Protein AF-A0A4C1YH61-F1 (afdb_monomer_lite)

Radius of gyration: 16.46 Å; chains: 1; bounding box: 39×39×35 Å

Foldseek 3Di:
DPPDDPDDDLVNVLVVCCVVAPDPPGQDDLVNVQSVCVVVQAWEWEAEPNDIDTSDHDDPPHPYYWYWYDDDRDIDGDDDPVRVVVVVVVVVVPPD

Sequence (96 aa):
MDEDFPNQTLKEKIETYIMKRFTNGFWGGEDILIAAAEYYLVDVHVIQENADRIIYCPLPPVQQNIFLLFSGNRYDSIVTLQTQELYACQKEFTVK

pLDDT: mean 71.52, std 13.18, range [35.72, 91.0]

Structure (mmCIF, N/CA/C/O backbone):
data_AF-A0A4C1YH61-F1
#
_entry.id   AF-A0A4C1YH61-F1
#
loop_
_atom_site.group_PDB
_atom_site.id
_atom_site.type_symbol
_atom_site.label_atom_id
_atom_site.label_alt_id
_atom_site.label_comp_id
_atom_site.label_asym_id
_atom_site.label_entity_id
_atom_site.label_seq_id
_atom_site.pdbx_PDB_ins_code
_atom_site.Cartn_x
_atom_site.Cartn_y
_atom_site.Cartn_z
_atom_site.occupancy
_atom_site.B_iso_or_equiv
_atom_site.auth_seq_id
_atom_site.auth_comp_id
_atom_site.auth_asym_id
_atom_site.auth_atom_id
_atom_site.pdbx_PDB_model_num
ATOM 1 N N . MET A 1 1 ? 18.994 -8.264 -14.499 1.00 35.72 1 MET A N 1
ATOM 2 C CA . MET A 1 1 ? 19.926 -8.826 -13.506 1.00 35.72 1 MET A CA 1
ATOM 3 C C . MET A 1 1 ? 19.332 -8.482 -12.167 1.00 35.72 1 MET A C 1
ATOM 5 O O . MET A 1 1 ? 19.418 -7.330 -11.760 1.00 35.72 1 MET A O 1
ATOM 9 N N . ASP A 1 2 ? 18.627 -9.443 -11.586 1.00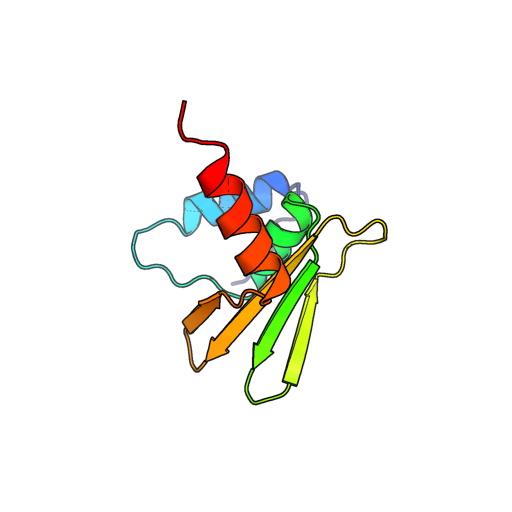 46.34 2 ASP A N 1
ATOM 10 C CA . ASP A 1 2 ? 18.129 -9.352 -10.222 1.00 46.34 2 ASP A CA 1
ATOM 11 C C . ASP A 1 2 ? 19.322 -9.603 -9.303 1.00 46.34 2 ASP A C 1
ATOM 13 O O . ASP A 1 2 ? 19.836 -10.717 -9.214 1.00 46.34 2 ASP A O 1
ATOM 17 N N . GLU A 1 3 ? 19.846 -8.531 -8.715 1.00 46.69 3 GLU A N 1
ATOM 18 C CA . GLU A 1 3 ? 20.805 -8.648 -7.623 1.00 46.69 3 GLU A CA 1
ATOM 19 C C . GLU A 1 3 ? 20.023 -9.017 -6.362 1.00 46.69 3 GLU A C 1
ATOM 21 O O . GLU A 1 3 ? 19.498 -8.154 -5.657 1.00 46.69 3 GLU A O 1
ATOM 26 N N . ASP A 1 4 ? 19.930 -10.321 -6.104 1.00 49.38 4 ASP A N 1
ATOM 27 C CA . ASP A 1 4 ? 19.595 -10.851 -4.789 1.00 49.38 4 ASP A CA 1
ATOM 28 C C . ASP A 1 4 ? 20.633 -10.335 -3.783 1.00 49.38 4 ASP A C 1
ATOM 30 O O . ASP A 1 4 ? 21.811 -10.690 -3.842 1.00 49.38 4 ASP A O 1
ATOM 34 N N . PHE A 1 5 ? 20.195 -9.488 -2.850 1.00 49.59 5 PHE A N 1
ATOM 35 C CA . PHE A 1 5 ? 20.963 -9.108 -1.665 1.00 49.59 5 PHE A CA 1
ATOM 36 C C . PHE A 1 5 ? 20.514 -9.995 -0.494 1.00 49.59 5 PHE A C 1
ATOM 38 O O . PHE A 1 5 ? 19.536 -9.659 0.187 1.00 49.59 5 PHE A O 1
ATOM 45 N N . PRO A 1 6 ? 21.181 -11.135 -0.221 1.00 57.00 6 PRO A N 1
ATOM 46 C CA . PRO A 1 6 ? 20.838 -11.943 0.933 1.00 57.00 6 PRO A CA 1
ATOM 47 C C . PRO A 1 6 ? 21.392 -11.229 2.175 1.00 57.00 6 PRO A C 1
ATOM 49 O O . PRO A 1 6 ? 22.574 -10.898 2.218 1.00 57.00 6 PRO A O 1
ATOM 52 N N . ASN A 1 7 ? 20.532 -10.995 3.172 1.00 58.09 7 ASN A N 1
ATOM 53 C CA . ASN A 1 7 ? 20.803 -10.396 4.498 1.00 58.09 7 ASN A CA 1
ATOM 54 C C . ASN A 1 7 ? 20.488 -8.907 4.727 1.00 58.09 7 ASN A C 1
ATOM 56 O O . ASN A 1 7 ? 20.888 -8.384 5.763 1.00 58.09 7 ASN A O 1
ATOM 60 N N . GLN A 1 8 ? 19.727 -8.223 3.869 1.00 56.81 8 GLN A N 1
ATOM 61 C CA . GLN A 1 8 ? 19.191 -6.911 4.266 1.00 56.81 8 GLN A CA 1
ATOM 62 C C . GLN A 1 8 ? 17.977 -7.059 5.193 1.00 56.81 8 GLN A C 1
ATOM 64 O O . GLN A 1 8 ? 17.009 -7.755 4.868 1.00 56.81 8 GLN A O 1
ATOM 69 N N . THR A 1 9 ? 18.015 -6.368 6.332 1.00 68.38 9 THR A N 1
ATOM 70 C CA . THR A 1 9 ? 16.849 -6.147 7.195 1.00 68.38 9 THR A CA 1
ATOM 71 C C . THR A 1 9 ? 15.750 -5.410 6.420 1.00 68.38 9 THR A C 1
ATOM 73 O O . THR A 1 9 ? 16.027 -4.690 5.460 1.00 68.38 9 THR A O 1
ATOM 76 N N . LEU A 1 10 ? 14.483 -5.551 6.829 1.00 64.00 10 LEU A N 1
ATOM 77 C CA . LEU A 1 10 ? 13.358 -4.845 6.192 1.00 64.00 10 LEU A CA 1
ATOM 78 C C . LEU A 1 10 ? 13.596 -3.326 6.126 1.00 64.00 10 LEU A C 1
ATOM 80 O O . LEU A 1 10 ? 13.328 -2.690 5.110 1.00 64.00 10 LEU A O 1
ATOM 84 N N . LYS A 1 11 ? 14.181 -2.767 7.189 1.00 66.00 11 LYS A N 1
ATOM 85 C CA . LYS A 1 11 ? 14.575 -1.360 7.259 1.00 66.00 11 LYS A CA 1
ATOM 86 C C . LYS A 1 11 ? 15.592 -0.996 6.177 1.00 66.00 11 LYS A C 1
ATOM 88 O O . LYS A 1 11 ? 15.396 -0.009 5.482 1.00 66.00 11 LYS A O 1
ATOM 93 N N . GLU A 1 12 ? 16.630 -1.805 5.983 1.00 65.75 12 GLU A N 1
ATOM 94 C CA . GLU A 1 12 ? 17.640 -1.567 4.943 1.00 65.75 12 GLU A CA 1
ATOM 95 C C . GLU A 1 12 ? 17.073 -1.731 3.533 1.00 65.75 12 GLU A C 1
ATOM 97 O O . GLU A 1 12 ? 17.488 -1.010 2.628 1.00 65.75 12 GLU A O 1
ATOM 102 N N . LYS A 1 13 ? 16.099 -2.627 3.332 1.00 65.69 13 LYS A N 1
ATOM 103 C CA . LYS A 1 13 ? 15.380 -2.742 2.055 1.00 65.69 13 LYS A CA 1
ATOM 104 C C . LYS A 1 13 ? 14.563 -1.486 1.769 1.00 65.69 13 LYS A C 1
ATOM 106 O O . LYS A 1 13 ? 14.657 -0.950 0.669 1.00 65.69 13 LYS A O 1
ATOM 111 N N . ILE A 1 14 ? 13.826 -0.987 2.763 1.00 66.00 14 ILE A N 1
ATOM 112 C CA . ILE A 1 14 ? 13.063 0.265 2.672 1.00 66.00 14 ILE A CA 1
ATOM 113 C C . ILE A 1 14 ? 14.004 1.444 2.415 1.00 66.00 14 ILE A C 1
ATOM 115 O O . ILE A 1 14 ? 13.778 2.207 1.485 1.00 66.00 14 ILE A O 1
ATOM 119 N N . GLU A 1 15 ? 15.092 1.578 3.172 1.00 68.94 15 GLU A N 1
ATOM 120 C CA . GLU A 1 15 ? 16.069 2.659 3.004 1.00 68.94 15 GLU A CA 1
ATOM 121 C C . GLU A 1 15 ? 16.785 2.579 1.650 1.00 68.94 15 GLU A C 1
ATOM 123 O O . GLU A 1 15 ? 16.914 3.593 0.969 1.00 68.94 15 GLU A O 1
ATOM 128 N N . THR A 1 16 ? 17.187 1.387 1.202 1.00 64.06 16 THR A N 1
ATOM 129 C CA . THR A 1 16 ? 17.801 1.180 -0.122 1.00 64.06 16 THR A CA 1
ATOM 130 C C . THR A 1 16 ? 16.812 1.502 -1.239 1.00 64.06 16 THR A C 1
ATOM 132 O O . THR A 1 16 ? 17.186 2.137 -2.226 1.00 64.06 16 THR A O 1
ATOM 135 N N . TYR A 1 17 ? 15.549 1.099 -1.089 1.00 64.06 17 TYR A N 1
ATOM 136 C CA . TYR A 1 17 ? 14.483 1.427 -2.027 1.00 64.06 17 TYR A CA 1
ATOM 137 C C . TYR A 1 17 ? 14.244 2.940 -2.073 1.00 64.06 17 TYR A C 1
ATOM 139 O O . TYR A 1 17 ? 14.258 3.524 -3.156 1.00 64.06 17 TYR A O 1
ATOM 147 N N . ILE A 1 18 ? 14.135 3.596 -0.913 1.00 66.25 18 ILE A N 1
ATOM 148 C CA . ILE A 1 18 ? 13.988 5.051 -0.797 1.00 66.25 18 ILE A CA 1
ATOM 149 C C . ILE A 1 18 ? 15.165 5.760 -1.479 1.00 66.25 18 ILE A C 1
ATOM 151 O O . ILE A 1 18 ? 14.957 6.611 -2.339 1.00 66.25 18 ILE A O 1
ATOM 155 N N . MET A 1 19 ? 16.400 5.366 -1.166 1.00 64.12 19 MET A N 1
ATOM 156 C CA . MET A 1 19 ? 17.619 6.004 -1.673 1.00 64.12 19 MET A CA 1
ATOM 157 C C . MET A 1 19 ? 17.844 5.778 -3.174 1.00 64.12 19 MET A C 1
ATOM 159 O O . MET A 1 19 ? 18.363 6.664 -3.849 1.00 64.12 19 MET A O 1
ATOM 163 N N . LYS A 1 20 ? 17.447 4.621 -3.728 1.00 61.00 20 LYS A N 1
ATOM 164 C CA . LYS A 1 20 ? 17.547 4.344 -5.173 1.00 61.00 20 LYS A CA 1
ATOM 165 C C . LYS A 1 20 ? 16.400 4.953 -5.992 1.00 61.00 20 LYS A C 1
ATOM 167 O O . LYS A 1 20 ? 16.582 5.149 -7.192 1.00 61.00 20 LYS A O 1
ATOM 172 N N . ARG A 1 21 ? 15.220 5.193 -5.400 1.00 58.94 21 ARG A N 1
ATOM 173 C CA . ARG A 1 21 ? 13.975 5.473 -6.149 1.00 58.94 21 ARG A CA 1
ATOM 174 C C . ARG A 1 21 ? 13.284 6.805 -5.828 1.00 58.94 21 ARG A C 1
ATOM 176 O O . ARG A 1 21 ? 12.416 7.190 -6.602 1.00 58.94 21 ARG A O 1
ATOM 183 N N . PHE A 1 22 ? 13.662 7.554 -4.785 1.00 57.78 22 PHE A N 1
ATOM 184 C CA . PHE A 1 22 ? 13.143 8.919 -4.551 1.00 57.78 22 PHE A CA 1
ATOM 185 C C . PHE A 1 22 ? 13.846 9.970 -5.424 1.00 57.78 22 PHE A C 1
ATOM 187 O O . PHE A 1 22 ? 14.433 10.941 -4.950 1.00 57.78 22 PHE A O 1
ATOM 194 N N . THR A 1 23 ? 13.758 9.803 -6.739 1.00 62.03 23 THR A N 1
ATOM 195 C CA . THR A 1 23 ? 13.813 10.939 -7.658 1.00 62.03 23 THR A CA 1
ATOM 196 C C . THR A 1 23 ? 12.380 11.409 -7.896 1.00 62.03 23 THR A C 1
ATOM 198 O O . THR A 1 23 ? 11.470 10.599 -8.075 1.00 62.03 23 THR A O 1
ATOM 201 N N . ASN A 1 24 ? 12.147 12.725 -7.857 1.00 63.03 24 ASN A N 1
ATOM 202 C CA . ASN A 1 24 ? 10.823 13.287 -8.137 1.00 63.03 24 ASN A CA 1
ATOM 203 C C . ASN A 1 24 ? 10.269 12.715 -9.454 1.00 63.03 24 ASN A C 1
ATOM 205 O O . ASN A 1 24 ? 10.927 12.802 -10.489 1.00 63.03 24 ASN A O 1
ATOM 209 N N . GLY A 1 25 ? 9.056 12.155 -9.409 1.00 69.44 25 GLY A N 1
ATOM 210 C CA . GLY A 1 25 ? 8.374 11.580 -10.575 1.00 69.44 25 GLY A CA 1
ATOM 211 C C . GLY A 1 25 ? 8.512 10.064 -10.748 1.00 69.44 25 GLY A C 1
ATOM 212 O O . GLY A 1 25 ? 7.973 9.527 -11.715 1.00 69.44 25 GLY A O 1
ATOM 213 N N . PHE A 1 26 ? 9.192 9.358 -9.839 1.00 77.25 26 PHE A N 1
ATOM 214 C CA . PHE A 1 26 ? 9.189 7.896 -9.844 1.00 77.25 26 PHE A CA 1
ATOM 215 C C . PHE A 1 26 ? 7.829 7.330 -9.393 1.00 77.25 26 PHE A C 1
ATOM 217 O O . PHE A 1 26 ? 7.283 7.736 -8.368 1.00 77.25 26 PHE A O 1
ATOM 224 N N . TRP A 1 27 ? 7.289 6.377 -10.155 1.00 78.56 27 TRP A N 1
ATOM 225 C CA . TRP A 1 27 ? 6.032 5.696 -9.837 1.00 78.56 27 TRP A CA 1
ATOM 226 C C . TRP A 1 27 ? 6.286 4.519 -8.890 1.00 78.56 27 TRP A C 1
ATOM 228 O O . TRP A 1 27 ? 7.044 3.611 -9.225 1.00 78.56 27 TRP A O 1
ATOM 238 N N . GLY A 1 28 ? 5.645 4.529 -7.719 1.00 79.81 28 GLY A N 1
ATOM 239 C CA . GLY A 1 28 ? 5.658 3.402 -6.782 1.00 79.81 28 GLY A CA 1
ATOM 240 C C . GLY A 1 28 ? 4.735 2.260 -7.222 1.00 79.81 28 GLY A C 1
ATOM 241 O O . GLY A 1 28 ? 3.726 2.500 -7.887 1.00 79.81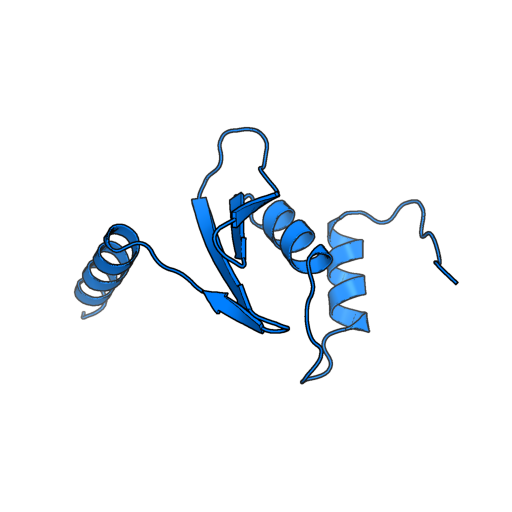 28 GLY A O 1
ATOM 242 N N . GLY A 1 29 ? 5.089 1.027 -6.853 1.00 83.12 29 GLY A N 1
ATOM 243 C CA . GLY A 1 29 ? 4.328 -0.185 -7.152 1.00 83.12 29 GLY A CA 1
ATOM 244 C C . GLY A 1 29 ? 3.851 -0.934 -5.906 1.00 83.12 29 GLY A C 1
ATOM 245 O O . GLY A 1 29 ? 3.761 -0.390 -4.809 1.00 83.12 29 GLY A O 1
ATOM 246 N N . GLU A 1 30 ? 3.527 -2.209 -6.095 1.00 83.88 30 GLU A N 1
ATOM 247 C CA . GLU A 1 30 ? 3.043 -3.094 -5.031 1.00 83.88 30 GLU A CA 1
ATOM 248 C C . GLU A 1 30 ? 4.098 -3.359 -3.942 1.00 83.88 30 GLU A C 1
ATOM 250 O O . GLU A 1 30 ? 3.783 -3.448 -2.760 1.00 83.88 30 GLU A O 1
ATOM 255 N N . ASP A 1 31 ? 5.367 -3.418 -4.334 1.00 81.06 31 ASP A N 1
ATOM 256 C CA . ASP A 1 31 ? 6.519 -3.651 -3.465 1.00 81.06 31 ASP A CA 1
ATOM 257 C C . ASP A 1 31 ? 6.656 -2.602 -2.352 1.00 81.06 31 ASP A C 1
ATOM 259 O O . ASP A 1 31 ? 6.842 -2.950 -1.184 1.00 81.06 31 ASP A O 1
ATOM 263 N N . ILE A 1 32 ? 6.510 -1.318 -2.688 1.00 80.56 32 ILE A N 1
ATOM 264 C CA . ILE A 1 32 ? 6.554 -0.239 -1.694 1.00 80.56 32 ILE A CA 1
ATOM 265 C C . ILE A 1 32 ? 5.300 -0.209 -0.820 1.00 80.56 32 ILE A C 1
ATOM 267 O O . ILE A 1 32 ? 5.395 0.165 0.348 1.00 80.56 32 ILE A O 1
ATOM 271 N N . LEU A 1 33 ? 4.145 -0.631 -1.347 1.00 84.50 33 LEU A N 1
ATOM 272 C CA . LEU A 1 33 ? 2.924 -0.761 -0.552 1.00 84.50 33 LEU A CA 1
ATOM 273 C C . LEU A 1 33 ? 3.084 -1.849 0.511 1.00 84.50 33 LEU A C 1
ATOM 275 O O . LEU A 1 33 ? 2.784 -1.585 1.670 1.00 84.50 33 LEU A O 1
ATOM 279 N N . ILE A 1 34 ? 3.625 -3.017 0.150 1.00 82.94 34 ILE A N 1
ATOM 280 C CA . ILE A 1 34 ? 3.916 -4.102 1.100 1.00 82.94 34 ILE A CA 1
ATOM 281 C C . ILE A 1 34 ? 4.917 -3.629 2.156 1.00 82.94 34 ILE A C 1
ATOM 283 O O . ILE A 1 34 ? 4.662 -3.755 3.351 1.00 82.94 34 ILE A O 1
ATOM 287 N N . ALA A 1 35 ? 6.026 -3.017 1.734 1.00 78.06 35 ALA A N 1
ATOM 288 C CA . ALA A 1 35 ? 7.055 -2.561 2.662 1.00 78.06 35 ALA A CA 1
ATOM 289 C C . ALA A 1 35 ? 6.537 -1.479 3.632 1.00 78.06 35 ALA A C 1
ATOM 291 O O . ALA A 1 35 ? 6.870 -1.490 4.818 1.00 78.06 35 ALA A O 1
ATOM 292 N N . ALA A 1 36 ? 5.694 -0.560 3.150 1.00 80.12 36 ALA A N 1
ATOM 293 C CA . ALA A 1 36 ? 5.036 0.429 3.997 1.00 80.12 36 ALA A CA 1
ATOM 294 C C . ALA A 1 36 ? 4.028 -0.225 4.955 1.00 80.12 36 ALA A C 1
ATOM 296 O O . ALA A 1 36 ? 4.000 0.119 6.136 1.00 80.12 36 ALA A O 1
ATOM 297 N N . ALA A 1 37 ? 3.229 -1.177 4.475 1.00 82.19 37 ALA A N 1
ATOM 298 C CA . ALA A 1 37 ? 2.235 -1.879 5.279 1.00 82.19 37 ALA A CA 1
ATOM 299 C C . ALA A 1 37 ? 2.879 -2.679 6.425 1.00 82.19 37 ALA A C 1
ATOM 301 O O . ALA A 1 37 ? 2.431 -2.595 7.569 1.00 82.19 37 ALA A O 1
ATOM 302 N N . GLU A 1 38 ? 3.993 -3.363 6.145 1.00 79.56 38 GLU A N 1
ATOM 303 C CA . GLU A 1 38 ? 4.827 -4.029 7.149 1.00 79.56 38 GLU A CA 1
ATOM 304 C C . GLU A 1 38 ? 5.399 -3.039 8.171 1.00 79.56 38 GLU A C 1
ATOM 306 O O . GLU A 1 38 ? 5.326 -3.278 9.375 1.00 79.56 38 GLU A O 1
ATOM 311 N N . TYR A 1 39 ? 5.947 -1.911 7.707 1.00 78.88 39 TYR A N 1
ATOM 312 C CA . TYR A 1 39 ? 6.580 -0.915 8.575 1.00 78.88 39 TYR A CA 1
ATOM 313 C C . TYR A 1 39 ? 5.586 -0.218 9.514 1.00 78.88 39 TYR A C 1
ATOM 315 O O . TYR A 1 39 ? 5.885 -0.009 10.690 1.00 78.88 39 TYR A O 1
ATOM 323 N N . TYR A 1 40 ? 4.408 0.145 9.002 1.00 79.88 40 TYR A N 1
ATOM 324 C CA . TYR A 1 40 ? 3.370 0.843 9.765 1.00 79.88 40 TYR A CA 1
ATOM 325 C C . TYR A 1 40 ? 2.383 -0.099 10.466 1.00 79.88 40 TYR A C 1
ATOM 327 O O . TYR A 1 40 ? 1.542 0.383 11.221 1.00 79.88 40 TYR A O 1
ATOM 335 N N . LEU A 1 41 ? 2.491 -1.416 10.251 1.00 79.81 41 LEU A N 1
ATOM 336 C CA . LEU A 1 41 ? 1.581 -2.435 10.791 1.00 79.81 41 LEU A CA 1
ATOM 337 C C . LEU A 1 41 ? 0.106 -2.156 10.449 1.00 79.81 41 LEU A C 1
ATOM 339 O O . LEU A 1 41 ? -0.786 -2.251 11.298 1.00 79.81 41 LEU A O 1
ATOM 343 N N . VAL A 1 42 ? -0.141 -1.818 9.183 1.00 81.88 42 VAL A N 1
ATOM 344 C CA . VAL A 1 42 ? -1.478 -1.541 8.636 1.00 81.88 42 VAL A CA 1
ATOM 345 C C . VAL A 1 42 ? -1.861 -2.579 7.588 1.00 81.88 42 VAL A C 1
ATOM 347 O O . VAL A 1 42 ? -0.995 -3.124 6.907 1.00 81.88 42 VAL A O 1
ATOM 350 N N . ASP A 1 43 ? -3.158 -2.844 7.457 1.00 84.69 43 ASP A N 1
ATOM 351 C CA . ASP A 1 43 ? -3.699 -3.625 6.342 1.00 84.69 43 ASP A CA 1
ATOM 352 C C . ASP A 1 43 ? -3.911 -2.697 5.142 1.00 84.69 43 ASP A C 1
ATOM 354 O O . ASP A 1 43 ? -4.416 -1.580 5.301 1.00 84.69 43 ASP A O 1
ATOM 358 N N . VAL A 1 44 ? -3.494 -3.126 3.951 1.00 86.94 44 VAL A N 1
ATOM 359 C CA . VAL A 1 44 ? -3.622 -2.337 2.719 1.00 86.94 44 VAL A CA 1
ATOM 360 C C . VAL A 1 44 ? -4.468 -3.096 1.708 1.00 86.94 44 VAL A C 1
ATOM 362 O O . VAL A 1 44 ? -4.052 -4.104 1.126 1.00 86.94 44 VAL A O 1
ATOM 365 N N . HIS A 1 45 ? -5.641 -2.531 1.451 1.00 87.75 45 HIS A N 1
ATOM 366 C CA . HIS A 1 45 ? -6.596 -2.964 0.446 1.00 87.75 45 HIS A CA 1
ATOM 367 C C . HIS A 1 45 ? -6.415 -2.140 -0.828 1.00 87.75 45 HIS A C 1
ATOM 369 O O . HIS A 1 45 ? -6.451 -0.906 -0.789 1.00 87.75 45 HIS A O 1
ATOM 375 N N . VAL A 1 46 ? -6.263 -2.810 -1.968 1.00 88.88 46 VAL A N 1
ATOM 376 C CA . VAL A 1 46 ? -6.296 -2.181 -3.290 1.00 88.88 46 VAL A CA 1
ATOM 377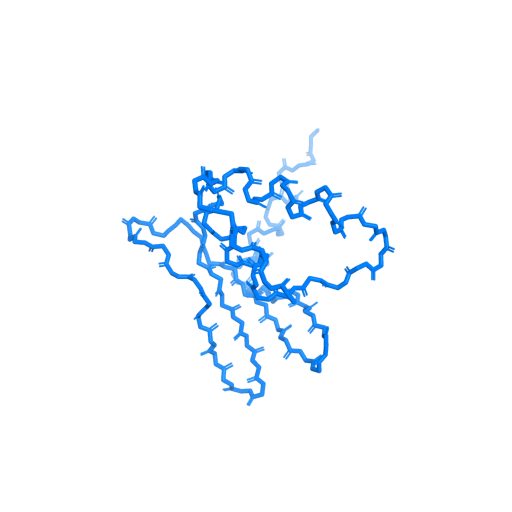 C C . VAL A 1 46 ? -7.504 -2.671 -4.065 1.00 88.88 46 VAL A C 1
ATOM 379 O O . VAL A 1 46 ? -7.638 -3.851 -4.378 1.00 88.88 46 VAL A O 1
ATOM 382 N N . ILE A 1 47 ? -8.360 -1.724 -4.427 1.00 88.44 47 ILE A N 1
ATOM 383 C CA . ILE A 1 47 ? -9.540 -1.945 -5.250 1.00 88.44 47 ILE A CA 1
ATOM 384 C C . ILE A 1 47 ? -9.165 -1.680 -6.711 1.00 88.44 47 ILE A C 1
ATOM 386 O O . ILE A 1 47 ? -8.670 -0.603 -7.041 1.00 88.44 47 ILE A O 1
ATOM 390 N N . GLN A 1 48 ? -9.422 -2.643 -7.595 1.00 86.56 48 GLN A N 1
ATOM 391 C CA . GLN A 1 48 ? -9.171 -2.540 -9.035 1.00 86.56 48 GLN A CA 1
ATOM 392 C C . GLN A 1 48 ? -10.288 -3.246 -9.815 1.00 86.56 48 GLN A C 1
ATOM 394 O O . GLN A 1 48 ? -10.581 -4.403 -9.547 1.00 86.56 48 GLN A O 1
ATOM 399 N N . GLU A 1 49 ? -10.911 -2.568 -10.788 1.00 77.38 49 GLU A N 1
ATOM 400 C CA . GLU A 1 49 ? -11.903 -3.161 -11.717 1.00 77.38 49 GLU A CA 1
ATOM 401 C C . GLU A 1 49 ? -13.028 -3.985 -11.041 1.00 77.38 49 GLU A C 1
ATOM 403 O O . GLU A 1 49 ? -13.502 -4.984 -11.579 1.00 77.38 49 GLU A O 1
ATOM 408 N N . ASN A 1 50 ? -13.500 -3.537 -9.871 1.00 69.50 50 ASN A N 1
ATOM 409 C CA . ASN A 1 50 ? -14.493 -4.205 -9.007 1.00 69.50 50 ASN A CA 1
ATOM 410 C C . ASN A 1 50 ? -13.991 -5.429 -8.216 1.00 69.50 50 ASN A C 1
ATOM 412 O O . ASN A 1 50 ? -14.798 -6.106 -7.579 1.00 69.50 50 ASN A O 1
ATOM 416 N N . ALA A 1 51 ? -12.689 -5.704 -8.213 1.00 76.62 51 ALA A N 1
ATOM 417 C CA . ALA A 1 51 ? -12.057 -6.638 -7.290 1.00 76.62 51 ALA A CA 1
ATOM 418 C C . ALA A 1 51 ? -11.437 -5.879 -6.108 1.00 76.62 51 ALA A C 1
ATOM 420 O O . ALA A 1 51 ? -10.789 -4.850 -6.302 1.00 76.62 51 ALA A O 1
ATOM 421 N N . ASP A 1 52 ? -11.622 -6.400 -4.894 1.00 78.75 52 ASP A N 1
ATOM 422 C CA . ASP A 1 52 ? -10.857 -5.990 -3.714 1.00 78.75 52 ASP A CA 1
ATOM 423 C C . ASP A 1 52 ? -9.696 -6.969 -3.523 1.00 78.75 52 ASP A C 1
ATOM 425 O O . ASP A 1 52 ? -9.903 -8.178 -3.376 1.00 78.75 52 ASP A O 1
ATOM 429 N N . ARG A 1 53 ? -8.469 -6.452 -3.579 1.00 81.31 53 ARG A N 1
ATOM 430 C CA . ARG A 1 53 ? -7.242 -7.220 -3.411 1.00 81.31 53 ARG A CA 1
ATOM 431 C C . ARG A 1 53 ? -6.521 -6.738 -2.161 1.00 81.31 53 ARG A C 1
ATOM 433 O O . ARG A 1 53 ? -5.991 -5.631 -2.121 1.00 81.31 53 ARG A O 1
ATOM 440 N N . ILE A 1 54 ? -6.429 -7.618 -1.171 1.00 75.81 54 ILE A N 1
ATOM 441 C CA . ILE A 1 54 ? -5.572 -7.409 -0.004 1.00 75.81 54 ILE A CA 1
ATOM 442 C C . ILE A 1 54 ? -4.137 -7.701 -0.426 1.00 75.81 54 ILE A C 1
ATOM 444 O O . ILE A 1 54 ? -3.824 -8.808 -0.869 1.00 75.81 54 ILE A O 1
ATOM 448 N N . ILE A 1 55 ? -3.277 -6.693 -0.327 1.00 73.00 55 ILE A N 1
ATOM 449 C CA . ILE A 1 55 ? -1.876 -6.812 -0.741 1.00 73.00 55 ILE A CA 1
ATOM 450 C C . ILE A 1 55 ? -1.007 -7.242 0.439 1.00 73.00 55 ILE A C 1
ATOM 452 O O . ILE A 1 55 ? -0.043 -7.987 0.275 1.00 73.00 55 ILE A O 1
ATOM 456 N N . TYR A 1 56 ? -1.375 -6.812 1.643 1.00 68.88 56 TYR A N 1
ATOM 457 C CA . TYR A 1 56 ? -0.679 -7.180 2.860 1.00 68.88 56 TYR A CA 1
ATOM 458 C C . TYR A 1 56 ? -1.635 -7.151 4.049 1.00 68.88 56 TYR A C 1
ATOM 460 O O . TYR A 1 56 ? -2.186 -6.099 4.354 1.00 68.88 56 TYR A O 1
ATOM 468 N N . CYS A 1 57 ? -1.770 -8.288 4.734 1.00 65.38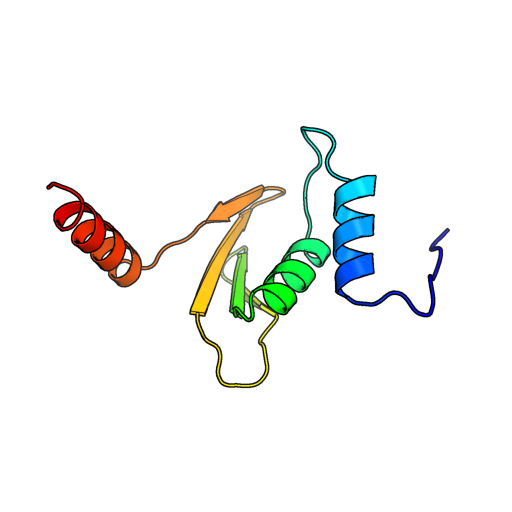 57 CYS A N 1
ATOM 469 C CA . CYS A 1 57 ? -2.524 -8.411 5.977 1.00 65.38 57 CYS A CA 1
ATOM 470 C C . CYS A 1 57 ? -1.547 -8.798 7.100 1.00 65.38 57 CYS A C 1
ATOM 472 O O . CYS A 1 57 ? -1.061 -9.938 7.107 1.00 65.38 57 CYS A O 1
ATOM 474 N N . PRO A 1 58 ? -1.203 -7.884 8.027 1.00 65.81 58 PRO A N 1
ATOM 475 C CA . PRO A 1 58 ? -0.364 -8.246 9.159 1.00 65.81 58 PRO A CA 1
ATOM 476 C C . PRO A 1 58 ? -1.092 -9.261 10.050 1.00 65.81 58 PRO A C 1
ATOM 478 O O . PRO A 1 58 ? -2.313 -9.209 10.209 1.00 65.81 58 PRO A O 1
ATOM 481 N N . LEU A 1 59 ? -0.342 -10.180 10.670 1.00 66.06 59 LEU A N 1
ATOM 482 C CA . LEU A 1 59 ? -0.908 -11.061 11.695 1.00 66.06 59 LEU A CA 1
ATOM 483 C C . LEU A 1 59 ? -1.556 -10.203 12.803 1.00 66.06 59 LEU A C 1
ATOM 485 O O . LEU A 1 59 ? -0.962 -9.200 13.205 1.00 66.06 59 LEU A O 1
ATOM 489 N N . PRO A 1 60 ? -2.751 -10.572 13.304 1.00 62.62 60 PRO A N 1
ATOM 490 C CA . PRO A 1 60 ? -3.478 -9.773 14.284 1.00 62.62 60 PRO A CA 1
ATOM 491 C C . PRO A 1 60 ? -2.633 -9.408 15.517 1.00 62.62 60 PRO A C 1
ATOM 493 O O . PRO A 1 60 ? -1.818 -10.222 15.958 1.00 62.62 60 PRO A O 1
ATOM 496 N N . PRO A 1 61 ? -2.885 -8.249 16.151 1.00 55.44 61 PRO A N 1
ATOM 497 C CA . PRO A 1 61 ? -3.973 -7.313 15.868 1.00 55.44 61 PRO A CA 1
ATOM 498 C C . PRO A 1 61 ? -3.613 -6.306 14.763 1.00 55.44 61 PRO A C 1
ATOM 500 O O . PRO A 1 61 ? -2.667 -5.534 14.901 1.00 55.44 61 PRO A O 1
ATOM 503 N N . VAL A 1 62 ? -4.415 -6.275 13.694 1.00 60.56 62 VAL A N 1
ATOM 504 C CA . VAL A 1 62 ? -4.359 -5.212 12.680 1.00 60.56 62 VAL A CA 1
ATOM 505 C C . VAL A 1 62 ? -4.807 -3.912 13.340 1.00 60.56 62 VAL A C 1
ATOM 507 O O . VAL A 1 62 ? -5.893 -3.857 13.920 1.00 60.56 62 VAL A O 1
ATOM 510 N N . GLN A 1 63 ? -3.973 -2.872 13.291 1.00 63.22 63 GLN A N 1
ATOM 511 C CA . GLN A 1 63 ? -4.287 -1.613 13.965 1.00 63.22 63 GLN A CA 1
ATOM 512 C C . GLN A 1 63 ? -5.205 -0.721 13.125 1.00 63.22 63 GLN A C 1
ATOM 514 O O . GLN A 1 63 ? -6.060 -0.047 13.699 1.00 63.22 63 GLN A O 1
ATOM 519 N N . GLN A 1 64 ? -5.047 -0.700 11.795 1.00 73.62 64 GLN A N 1
ATOM 520 C CA . GLN A 1 64 ? -5.801 0.170 10.882 1.00 73.62 64 GLN A CA 1
ATOM 521 C C . GLN A 1 64 ? -5.841 -0.416 9.461 1.00 73.62 64 GLN A C 1
ATOM 523 O O . GLN A 1 64 ? -4.878 -1.052 9.035 1.00 73.62 64 GLN A O 1
ATOM 528 N N . ASN A 1 65 ? -6.929 -0.145 8.731 1.00 80.75 65 ASN A N 1
ATOM 529 C CA . ASN A 1 65 ? -7.093 -0.517 7.323 1.00 80.75 65 ASN A CA 1
ATOM 530 C C . ASN A 1 65 ? -6.930 0.723 6.437 1.00 80.75 65 ASN A C 1
ATOM 532 O O . ASN A 1 65 ? -7.553 1.758 6.692 1.00 80.75 65 ASN A O 1
ATOM 536 N N . ILE A 1 66 ? -6.136 0.603 5.379 1.00 85.69 66 ILE A N 1
ATOM 537 C CA . ILE A 1 66 ? -5.933 1.615 4.345 1.00 85.69 66 ILE A CA 1
ATOM 538 C C . ILE A 1 66 ? -6.529 1.097 3.041 1.00 85.69 66 ILE A C 1
ATOM 540 O O . ILE A 1 66 ? -6.250 -0.025 2.631 1.00 85.69 66 ILE A O 1
ATOM 544 N N . PHE A 1 67 ? -7.322 1.934 2.373 1.00 87.12 67 PHE A N 1
ATOM 545 C CA . PHE A 1 67 ? -7.955 1.601 1.102 1.00 87.12 67 PHE A CA 1
ATOM 546 C C . PHE A 1 67 ? -7.406 2.489 -0.009 1.00 87.12 67 PHE A C 1
ATOM 548 O O . PHE A 1 67 ? -7.377 3.718 0.105 1.00 87.12 67 PHE A O 1
ATOM 555 N N . LEU A 1 68 ? -6.998 1.862 -1.103 1.00 91.00 68 LEU A N 1
ATOM 556 C CA . LEU A 1 68 ? -6.495 2.519 -2.299 1.00 91.00 68 LEU A CA 1
ATOM 557 C C . LEU A 1 68 ? -7.295 2.047 -3.516 1.00 91.00 68 LEU A C 1
ATOM 559 O O . LEU A 1 68 ? -7.631 0.873 -3.636 1.00 91.00 68 LEU A O 1
ATOM 563 N N . LEU A 1 69 ? -7.581 2.959 -4.437 1.00 90.31 69 LEU A N 1
ATOM 564 C CA . LEU A 1 69 ? -8.078 2.652 -5.772 1.00 90.31 69 LEU A CA 1
ATOM 565 C C . LEU A 1 69 ? -6.888 2.580 -6.720 1.00 90.31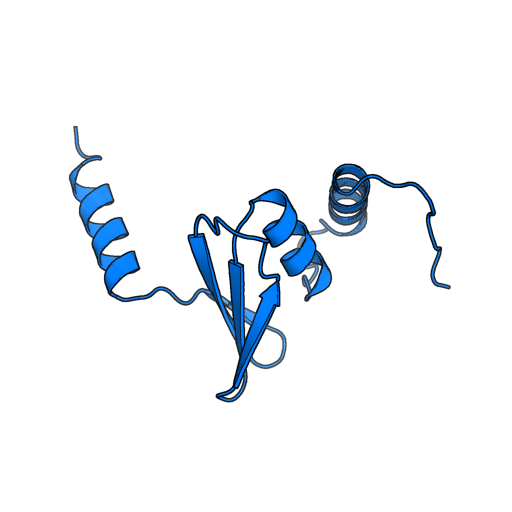 69 LEU A C 1
ATOM 567 O O . LEU A 1 69 ? -6.142 3.552 -6.813 1.00 90.31 69 LEU A O 1
ATOM 571 N N . PHE A 1 70 ? -6.738 1.483 -7.456 1.00 90.44 70 PHE A N 1
ATOM 572 C CA . PHE A 1 70 ? -5.768 1.398 -8.542 1.00 90.44 70 PHE A CA 1
ATOM 573 C C . PHE A 1 70 ? -6.478 1.410 -9.897 1.00 90.44 70 PHE A C 1
ATOM 575 O O . PHE A 1 70 ? -7.316 0.556 -10.189 1.00 90.44 70 PHE A O 1
ATOM 582 N N . SER A 1 71 ? -6.144 2.394 -10.733 1.00 88.31 71 SER A N 1
ATOM 583 C CA . SER A 1 71 ? -6.737 2.577 -12.060 1.00 88.31 71 SER A CA 1
ATOM 584 C C . SER A 1 71 ? -5.659 2.877 -13.099 1.00 88.31 71 SER A C 1
ATOM 586 O O . SER A 1 71 ? -5.049 3.949 -13.096 1.00 88.31 71 SER A O 1
ATOM 588 N N . GLY A 1 72 ? -5.443 1.933 -14.020 1.00 84.38 72 GLY A N 1
ATOM 589 C CA . GLY A 1 72 ? -4.430 2.025 -15.072 1.00 84.38 72 GLY A CA 1
ATOM 590 C C . GLY A 1 72 ? -3.013 1.964 -14.505 1.00 84.38 72 GLY A C 1
ATOM 591 O O . GLY A 1 72 ? -2.435 0.890 -14.385 1.00 84.38 72 GLY A O 1
ATOM 592 N N . ASN A 1 73 ? -2.452 3.123 -14.168 1.00 85.31 73 ASN A N 1
ATOM 593 C CA . ASN A 1 73 ? -1.125 3.266 -13.568 1.00 85.31 73 ASN A CA 1
ATOM 594 C C . ASN A 1 73 ? -1.122 4.149 -12.311 1.00 85.31 73 ASN A C 1
ATOM 596 O O . ASN A 1 73 ? -0.050 4.496 -11.825 1.00 85.31 73 ASN A O 1
ATOM 600 N N . ARG A 1 74 ? -2.294 4.533 -11.796 1.00 87.25 74 ARG A N 1
ATOM 601 C CA . ARG A 1 74 ? -2.440 5.503 -10.709 1.00 87.25 74 ARG A CA 1
ATOM 602 C C . ARG A 1 74 ? -3.105 4.887 -9.489 1.00 87.25 74 ARG A C 1
ATOM 604 O O . ARG A 1 74 ? -4.072 4.144 -9.626 1.00 87.25 74 ARG A O 1
ATOM 611 N N . TYR A 1 75 ? -2.600 5.273 -8.320 1.00 90.25 75 TYR A N 1
ATOM 612 C CA . TYR A 1 75 ? -3.235 5.035 -7.032 1.00 90.25 75 TYR A CA 1
ATOM 613 C C . TYR A 1 75 ? -3.933 6.308 -6.544 1.00 90.25 75 TYR A C 1
ATOM 615 O O . TYR A 1 75 ? -3.329 7.382 -6.542 1.00 90.25 75 TYR A O 1
ATOM 623 N N . ASP A 1 76 ? -5.177 6.176 -6.099 1.00 89.62 76 ASP A N 1
ATOM 624 C CA . ASP A 1 76 ? -5.933 7.208 -5.388 1.00 89.62 76 ASP A CA 1
ATOM 625 C C . ASP A 1 76 ? -6.347 6.673 -4.012 1.00 89.62 76 ASP A C 1
ATOM 627 O O . ASP A 1 76 ? -6.594 5.479 -3.856 1.00 89.62 76 ASP A O 1
ATOM 631 N N . SER A 1 77 ? -6.416 7.525 -2.989 1.00 88.62 77 SER A N 1
ATOM 632 C CA . SER A 1 77 ? -6.890 7.096 -1.671 1.00 88.62 77 SER A CA 1
ATOM 633 C C . SER A 1 77 ? -8.413 7.009 -1.635 1.00 88.62 77 SER A C 1
ATOM 635 O O . SER A 1 77 ? -9.117 7.877 -2.155 1.00 88.62 77 SER A O 1
ATOM 637 N N . ILE A 1 78 ? -8.926 5.973 -0.975 1.00 86.31 78 ILE A N 1
ATOM 638 C CA . ILE A 1 78 ? -10.343 5.854 -0.639 1.00 86.31 78 ILE A CA 1
ATOM 639 C C . ILE A 1 78 ? -10.470 5.985 0.874 1.00 86.31 78 ILE A C 1
ATOM 641 O O . ILE A 1 78 ? -9.724 5.380 1.640 1.00 86.31 78 ILE A O 1
ATOM 645 N N . VAL A 1 79 ? -11.445 6.772 1.311 1.00 81.62 79 VAL A N 1
ATOM 646 C CA . VAL A 1 79 ? -11.817 6.878 2.721 1.00 81.62 79 VAL A CA 1
ATOM 647 C C . VAL A 1 79 ? -13.249 6.406 2.888 1.00 81.62 79 VAL A C 1
ATOM 649 O O . VAL A 1 79 ? -14.110 6.691 2.055 1.00 81.62 79 VAL A O 1
ATOM 652 N N . THR A 1 80 ? -13.515 5.674 3.966 1.00 75.31 80 THR A N 1
ATOM 653 C CA . THR A 1 80 ? -14.899 5.362 4.330 1.00 75.31 80 THR A CA 1
ATOM 654 C C . THR A 1 80 ? -15.583 6.625 4.855 1.00 75.31 80 THR A C 1
ATOM 656 O O . THR A 1 80 ? -14.917 7.513 5.396 1.00 75.31 80 THR A O 1
ATOM 659 N N . LEU A 1 81 ? -16.915 6.699 4.751 1.00 77.62 81 LEU A N 1
ATOM 660 C CA . LEU A 1 81 ? -17.691 7.801 5.340 1.00 77.62 81 LEU A CA 1
ATOM 661 C C . LEU A 1 81 ? -17.407 7.950 6.843 1.00 77.62 81 LEU A C 1
ATOM 663 O O . LEU A 1 81 ? -17.212 9.059 7.326 1.00 77.62 81 LEU A O 1
ATOM 667 N N . GLN A 1 82 ? -17.267 6.833 7.558 1.00 72.69 82 GLN A N 1
ATOM 668 C CA . GLN A 1 82 ? -16.925 6.823 8.980 1.00 72.69 82 GLN A CA 1
ATOM 669 C C . GLN A 1 82 ? -15.535 7.425 9.249 1.00 72.69 82 GLN A C 1
ATOM 671 O O . GLN A 1 82 ? -15.350 8.198 10.187 1.00 72.69 82 GLN A O 1
ATOM 676 N N . THR A 1 83 ? -14.541 7.114 8.412 1.00 71.62 83 THR A N 1
ATOM 677 C CA . THR A 1 83 ? -13.204 7.725 8.506 1.00 71.62 83 THR A CA 1
ATOM 678 C C . THR A 1 83 ? -13.262 9.225 8.204 1.00 71.62 83 THR A C 1
ATOM 680 O O . THR A 1 83 ? -12.596 10.021 8.865 1.00 71.62 83 THR A O 1
ATOM 683 N N . GLN A 1 84 ? -14.086 9.629 7.238 1.00 69.75 84 GLN A N 1
ATOM 684 C CA . GLN A 1 84 ? -14.286 11.034 6.896 1.00 69.75 84 GLN A CA 1
ATOM 685 C C . GLN A 1 84 ? -14.928 11.825 8.047 1.00 69.75 84 GLN A C 1
ATOM 687 O O . GLN A 1 84 ? -14.488 12.939 8.333 1.00 69.75 84 GLN A O 1
ATOM 692 N N . GLU A 1 85 ? -15.908 11.245 8.742 1.00 72.50 85 GLU A N 1
ATOM 693 C CA . GLU A 1 85 ? -16.514 11.822 9.949 1.00 72.50 85 GLU A CA 1
ATOM 694 C C . GLU A 1 85 ? -15.485 11.993 11.074 1.00 72.50 85 GLU A C 1
ATOM 696 O O . GLU A 1 85 ? -15.423 13.053 11.694 1.00 72.50 85 GLU A O 1
ATOM 701 N N . LEU A 1 86 ? -14.602 11.010 11.284 1.00 68.25 86 LEU A N 1
ATOM 702 C CA . LEU A 1 86 ? -13.515 11.119 12.264 1.00 68.25 86 LEU A CA 1
ATOM 703 C C . LEU A 1 86 ? -12.553 12.273 11.939 1.00 68.25 86 LEU A C 1
ATOM 705 O O . LEU A 1 86 ? -12.186 13.035 12.837 1.00 68.25 86 LEU A O 1
ATOM 709 N N . TYR A 1 87 ? -12.176 12.448 10.668 1.00 69.81 87 TYR A N 1
ATOM 7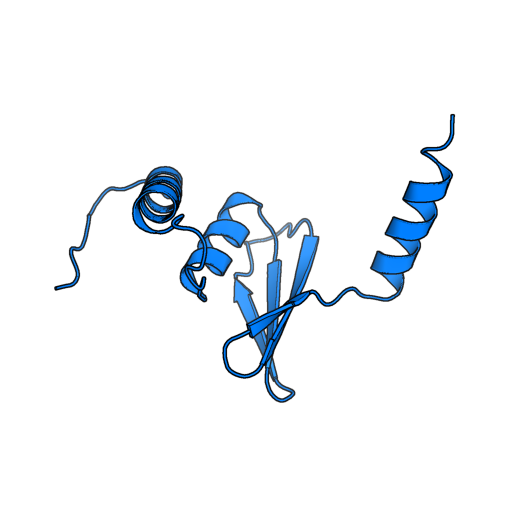10 C CA . TYR A 1 87 ? -11.352 13.587 10.250 1.00 69.81 87 TYR A CA 1
ATOM 711 C C . TYR A 1 87 ? -12.072 14.931 10.418 1.00 69.81 87 TYR A C 1
ATOM 713 O O . TYR A 1 87 ? -11.432 15.929 10.760 1.00 69.81 87 TYR A O 1
ATOM 721 N N . ALA A 1 88 ? -13.388 14.974 10.191 1.00 67.00 88 ALA A N 1
ATOM 722 C CA . ALA A 1 88 ? -14.195 16.168 10.419 1.00 67.00 88 ALA A CA 1
ATOM 723 C C . ALA A 1 88 ? -14.245 16.527 11.912 1.00 67.00 88 ALA A C 1
ATOM 725 O O . ALA A 1 88 ? -13.939 17.663 12.271 1.00 67.00 88 ALA A O 1
ATOM 726 N N . CYS A 1 89 ? -14.503 15.550 12.786 1.00 64.75 89 CYS A N 1
ATOM 727 C CA . CYS A 1 89 ? -14.492 15.750 14.234 1.00 64.75 89 CYS A CA 1
ATOM 728 C C . CYS A 1 89 ? -13.116 16.202 14.749 1.00 64.75 89 CYS A C 1
ATOM 730 O O . CYS A 1 89 ? -13.040 17.098 15.582 1.00 64.75 89 CYS A O 1
ATOM 732 N N . GLN A 1 90 ? -12.008 15.650 14.241 1.00 59.31 90 GLN A N 1
ATOM 733 C CA . GLN A 1 90 ? -10.660 16.072 14.656 1.00 59.31 90 GLN A CA 1
ATOM 734 C C . GLN A 1 90 ? -10.337 17.529 14.289 1.00 59.31 90 GLN A C 1
ATOM 736 O O . GLN A 1 90 ? -9.638 18.215 15.042 1.00 59.31 90 GLN A O 1
ATOM 741 N N . LYS A 1 91 ? -10.869 18.037 13.170 1.00 55.62 91 LYS A N 1
ATOM 742 C CA . LYS A 1 91 ? -10.720 19.454 12.805 1.00 55.62 91 LYS A CA 1
ATOM 743 C C . LYS A 1 91 ? -11.444 20.391 13.773 1.00 55.62 91 LYS A C 1
ATOM 745 O O . LYS A 1 91 ? -10.953 21.492 13.999 1.00 55.62 91 LYS A O 1
ATOM 750 N N . GLU A 1 92 ? -12.539 19.956 14.392 1.00 52.19 92 GLU A N 1
ATOM 751 C CA . GLU A 1 92 ? -13.277 20.772 15.369 1.00 52.19 92 GLU A CA 1
ATOM 752 C C . GLU A 1 92 ? -12.541 20.917 16.712 1.00 52.19 92 GLU A C 1
ATOM 754 O O . GLU A 1 92 ? -12.686 21.934 17.386 1.00 52.19 92 GLU A O 1
ATOM 759 N N . PHE A 1 93 ? -11.677 19.964 17.081 1.00 48.91 93 PHE A N 1
ATOM 760 C CA . PHE A 1 93 ? -10.865 20.044 18.306 1.00 48.91 93 PHE A CA 1
ATOM 761 C C . PHE A 1 93 ? -9.536 20.796 18.138 1.00 48.91 93 PHE A C 1
ATOM 763 O O . PHE A 1 93 ? -8.854 21.050 19.130 1.00 48.91 93 PHE A O 1
ATOM 770 N N . THR A 1 94 ? -9.177 21.191 16.911 1.00 43.78 94 THR A N 1
ATOM 771 C CA . THR A 1 94 ? -7.922 21.905 16.601 1.00 43.78 94 THR A CA 1
ATOM 772 C C . THR A 1 94 ? -8.167 23.396 16.328 1.00 43.78 94 THR A C 1
ATOM 774 O O . THR A 1 94 ? -7.487 24.021 15.519 1.00 43.78 94 THR A O 1
ATOM 777 N N . VAL A 1 95 ? -9.163 23.980 17.002 1.00 46.78 95 VAL A N 1
ATOM 778 C CA . VAL A 1 95 ? -9.347 25.433 17.103 1.00 46.78 95 VAL A CA 1
ATOM 779 C C . VAL A 1 95 ? -9.353 25.806 18.585 1.00 46.78 95 VAL A C 1
ATOM 781 O O . VAL A 1 95 ? -10.403 25.889 19.220 1.00 46.78 95 VAL A O 1
ATOM 784 N N . LYS A 1 96 ? -8.158 25.990 19.149 1.00 38.81 96 LYS A N 1
ATOM 785 C CA . LYS A 1 96 ? -7.915 26.766 20.370 1.00 38.81 96 LYS A CA 1
ATOM 786 C C . LYS A 1 96 ? -6.612 27.530 20.228 1.00 38.81 96 LYS A C 1
ATOM 788 O O . LYS A 1 96 ? -5.648 26.926 19.712 1.00 38.81 96 LYS A O 1
#

Secondary structure (DSSP, 8-state):
-----TT--HHHHHHHHHHHH-STTPPP-HHHHHHHHHHHT-EEEEEETTEEEEEE-PSSPP--EEEEEEETTEEEEE--HHHHHHHHHHHHTS--

Organism: Eumeta variegata (NCBI:txid151549)